Protein AF-A0A177PG41-F1 (afdb_monomer_lite)

Sequence (82 aa):
METRSAKETADWLARWPEIEIVSRDRCGIYAQGIRQGAPKARQFADRFHLLQNLRVGWHIIPTESRLCVGCGHQGPADRRRG

Secondary structure (DSSP, 8-state):
-PPP-HHHHHHHHHT-TT--EEEE-S-HHHHHHHHHH-TTSEEEE-HHHHHHHHHHHTTT--TT----SS------------

Structure (mmCIF, N/CA/C/O backbone):
data_AF-A0A177PG41-F1
#
_entry.id   AF-A0A177PG41-F1
#
loop_
_atom_site.group_PDB
_atom_site.id
_atom_site.type_symbol
_atom_site.label_atom_id
_atom_site.label_alt_id
_atom_site.label_comp_id
_atom_site.label_asym_id
_atom_site.label_entity_id
_atom_site.label_seq_id
_atom_site.pdbx_PDB_ins_code
_atom_site.Cartn_x
_atom_site.Cartn_y
_atom_site.Cartn_z
_atom_site.occupancy
_atom_site.B_iso_or_equiv
_atom_site.auth_seq_id
_atom_site.auth_comp_id
_atom_site.auth_asym_id
_atom_site.auth_atom_id
_atom_site.pdbx_PDB_model_num
ATOM 1 N N . MET A 1 1 ? 16.719 12.214 -12.139 1.00 41.88 1 MET A N 1
ATOM 2 C CA . MET A 1 1 ? 15.591 11.260 -12.107 1.00 41.88 1 MET A CA 1
ATOM 3 C C . MET A 1 1 ? 15.421 10.836 -10.666 1.00 41.88 1 MET A C 1
ATOM 5 O O . MET A 1 1 ? 16.346 10.263 -10.112 1.00 41.88 1 MET A O 1
ATOM 9 N N . GLU A 1 2 ? 14.311 11.227 -10.053 1.00 60.88 2 GLU A N 1
ATOM 10 C CA . GLU A 1 2 ? 13.997 10.945 -8.651 1.00 60.88 2 GLU A CA 1
ATOM 11 C C . GLU A 1 2 ? 13.799 9.431 -8.471 1.00 60.88 2 GLU A C 1
ATOM 13 O O . GLU A 1 2 ? 13.017 8.799 -9.189 1.00 60.88 2 GLU A O 1
ATOM 18 N N . THR A 1 3 ? 14.598 8.821 -7.598 1.00 69.00 3 THR A N 1
ATOM 19 C CA . THR A 1 3 ? 14.569 7.375 -7.364 1.00 69.00 3 THR A CA 1
ATOM 20 C C . THR A 1 3 ? 13.274 7.011 -6.648 1.00 69.00 3 THR A C 1
ATOM 22 O O . THR A 1 3 ? 12.980 7.542 -5.586 1.00 69.00 3 THR A O 1
ATOM 25 N N . ARG A 1 4 ? 12.505 6.067 -7.200 1.00 79.69 4 ARG A N 1
ATOM 26 C CA . ARG A 1 4 ? 11.272 5.566 -6.572 1.00 79.69 4 ARG A CA 1
ATOM 27 C C . ARG A 1 4 ? 11.590 4.976 -5.189 1.00 79.69 4 ARG A C 1
ATOM 29 O O . ARG A 1 4 ? 12.297 3.973 -5.116 1.00 79.69 4 ARG A O 1
ATOM 36 N N . SER A 1 5 ? 11.045 5.554 -4.116 1.00 90.12 5 SER A N 1
ATOM 37 C CA . SER A 1 5 ? 11.299 5.127 -2.731 1.00 90.12 5 SER A CA 1
ATOM 38 C C . SER A 1 5 ? 10.053 4.566 -2.042 1.00 90.12 5 SER A C 1
ATOM 40 O O . SER A 1 5 ? 8.983 5.182 -2.019 1.00 90.12 5 SER A O 1
ATOM 42 N N . ALA A 1 6 ? 10.203 3.392 -1.419 1.00 91.31 6 ALA A N 1
ATOM 43 C CA . ALA A 1 6 ? 9.149 2.784 -0.606 1.00 91.31 6 ALA A CA 1
ATOM 44 C C . ALA A 1 6 ? 8.863 3.624 0.646 1.00 91.31 6 ALA A C 1
ATOM 46 O O . ALA A 1 6 ? 7.706 3.768 1.032 1.00 91.31 6 ALA A O 1
ATOM 47 N N . LYS A 1 7 ? 9.910 4.216 1.238 1.00 93.44 7 LYS A N 1
ATOM 48 C CA . LYS A 1 7 ? 9.801 5.061 2.429 1.00 93.44 7 LYS A CA 1
ATOM 49 C C . LYS A 1 7 ? 8.999 6.326 2.142 1.00 93.44 7 LYS A C 1
ATOM 51 O O . LYS A 1 7 ? 8.062 6.619 2.867 1.00 93.44 7 LYS A O 1
ATOM 56 N N . GLU A 1 8 ? 9.317 7.032 1.061 1.00 93.12 8 GLU A N 1
ATOM 57 C CA . GLU A 1 8 ? 8.599 8.264 0.700 1.00 93.12 8 GLU A CA 1
ATOM 58 C C . GLU A 1 8 ? 7.132 7.975 0.370 1.00 93.12 8 GLU A C 1
ATOM 60 O O . GLU A 1 8 ? 6.239 8.722 0.764 1.00 93.12 8 GLU A O 1
ATOM 65 N N . THR A 1 9 ? 6.871 6.837 -0.285 1.00 92.38 9 THR A N 1
ATOM 66 C CA . THR A 1 9 ? 5.504 6.360 -0.535 1.00 92.38 9 THR A CA 1
ATOM 67 C C . THR A 1 9 ? 4.761 6.091 0.779 1.00 92.38 9 THR A C 1
ATOM 69 O O . THR A 1 9 ? 3.605 6.485 0.922 1.00 92.38 9 THR A O 1
ATOM 72 N N . ALA A 1 10 ? 5.412 5.435 1.745 1.00 94.69 10 ALA A N 1
ATOM 73 C CA . ALA A 1 10 ? 4.825 5.141 3.049 1.00 94.69 10 ALA A CA 1
ATOM 74 C C . ALA A 1 10 ? 4.535 6.419 3.848 1.00 94.69 10 ALA A C 1
ATOM 76 O O . ALA A 1 10 ? 3.423 6.586 4.343 1.00 94.69 10 ALA A O 1
ATOM 77 N N . ASP A 1 11 ? 5.499 7.340 3.911 1.00 95.25 11 ASP A N 1
ATOM 78 C CA . ASP A 1 11 ? 5.374 8.615 4.622 1.00 95.25 11 ASP A CA 1
ATOM 79 C C . ASP A 1 11 ? 4.251 9.475 4.010 1.00 95.25 11 ASP A C 1
ATOM 81 O O . ASP A 1 11 ? 3.490 10.130 4.724 1.00 95.25 11 ASP A O 1
ATOM 85 N N . TRP A 1 12 ? 4.089 9.446 2.681 1.00 94.31 12 TRP A N 1
ATOM 86 C CA . TRP A 1 12 ? 2.981 10.127 2.015 1.00 94.31 12 TRP A CA 1
ATOM 87 C C . TRP A 1 12 ? 1.626 9.504 2.366 1.00 94.31 12 TRP A C 1
ATOM 89 O O . TRP A 1 12 ? 0.707 10.238 2.720 1.00 94.31 12 TRP A O 1
ATOM 99 N N . LEU A 1 13 ? 1.510 8.173 2.315 1.00 94.25 13 LEU A N 1
ATOM 100 C CA . LEU A 1 13 ? 0.265 7.456 2.616 1.00 94.25 13 LEU A CA 1
ATOM 101 C C . LEU A 1 13 ? -0.150 7.571 4.086 1.00 94.25 13 LEU A C 1
ATOM 103 O O . LEU A 1 13 ? -1.337 7.698 4.370 1.00 94.25 13 LEU A O 1
ATOM 107 N N . ALA A 1 14 ? 0.812 7.603 5.009 1.00 93.38 14 ALA A N 1
ATOM 108 C CA . ALA A 1 14 ? 0.546 7.748 6.438 1.00 93.38 14 ALA A CA 1
ATOM 109 C C . ALA A 1 14 ? -0.136 9.084 6.786 1.00 93.38 14 ALA A C 1
ATOM 111 O O . ALA A 1 14 ? -0.864 9.164 7.774 1.00 93.38 14 ALA A O 1
ATOM 112 N N . ARG A 1 15 ? 0.055 10.126 5.962 1.00 94.94 15 ARG A N 1
ATOM 113 C CA . ARG A 1 15 ? -0.633 11.419 6.122 1.00 94.94 15 ARG A CA 1
ATOM 114 C C . ARG A 1 15 ? -2.111 11.371 5.742 1.00 94.94 15 ARG A C 1
ATOM 116 O O . ARG A 1 15 ? -2.850 12.271 6.124 1.00 94.94 15 ARG A O 1
ATOM 123 N N . TRP A 1 16 ? -2.539 10.337 5.021 1.00 92.69 16 TRP A N 1
ATOM 124 C CA . TRP A 1 16 ? -3.896 10.201 4.499 1.00 92.69 16 TRP A CA 1
ATOM 125 C C . TRP A 1 16 ? -4.532 8.897 4.985 1.00 92.69 16 TRP A C 1
ATOM 127 O O . TRP A 1 16 ? -4.724 7.958 4.206 1.00 92.69 16 TRP A O 1
ATOM 137 N N . PRO A 1 17 ? -4.900 8.817 6.276 1.00 88.50 17 PRO A N 1
ATOM 138 C CA . PRO A 1 17 ? -5.491 7.610 6.835 1.00 88.50 17 PRO A CA 1
ATOM 139 C C . PRO A 1 17 ? -6.856 7.289 6.218 1.00 88.50 17 PRO A C 1
ATOM 141 O O . PRO A 1 17 ? -7.348 6.192 6.405 1.00 88.50 17 PRO A O 1
ATOM 144 N N . GLU A 1 18 ? -7.498 8.191 5.490 1.00 93.12 18 GLU A N 1
ATOM 145 C CA . GLU A 1 18 ? -8.804 7.954 4.858 1.00 93.12 18 GLU A CA 1
ATOM 146 C C . GLU A 1 18 ? -8.715 7.071 3.603 1.00 93.12 18 GLU A C 1
ATOM 148 O O . GLU A 1 18 ? -9.727 6.594 3.099 1.00 93.12 18 GLU A O 1
ATOM 153 N N . ILE A 1 19 ? -7.507 6.819 3.089 1.00 92.69 19 ILE A N 1
ATOM 154 C CA . ILE A 1 19 ? -7.319 6.021 1.879 1.00 92.69 19 ILE A CA 1
ATOM 155 C C . ILE A 1 19 ? -7.606 4.543 2.172 1.00 92.69 19 ILE A C 1
ATOM 157 O O . ILE A 1 19 ? -6.869 3.865 2.891 1.00 92.69 19 ILE A O 1
ATOM 161 N N . GLU A 1 20 ? -8.660 4.025 1.544 1.00 93.12 20 GLU A N 1
ATOM 162 C CA . GLU A 1 20 ? -9.072 2.618 1.644 1.00 93.12 20 GLU A CA 1
ATOM 163 C C . GLU A 1 20 ? -8.643 1.771 0.442 1.00 93.12 20 GLU A C 1
ATOM 165 O O . GLU A 1 20 ? -8.559 0.544 0.533 1.00 93.12 20 GLU A O 1
ATOM 170 N N . ILE A 1 21 ? -8.379 2.401 -0.704 1.00 92.56 21 ILE A N 1
ATOM 171 C CA . ILE A 1 21 ? -8.089 1.715 -1.966 1.00 92.56 21 ILE A CA 1
ATOM 172 C C . ILE A 1 21 ? -6.909 2.393 -2.656 1.00 92.56 21 ILE A C 1
ATOM 174 O O . ILE A 1 21 ? -6.904 3.605 -2.847 1.00 92.56 21 ILE A O 1
ATOM 178 N N . VAL A 1 22 ? -5.928 1.593 -3.086 1.00 91.12 22 VAL A N 1
ATOM 179 C CA . VAL A 1 22 ? -4.770 2.064 -3.855 1.00 91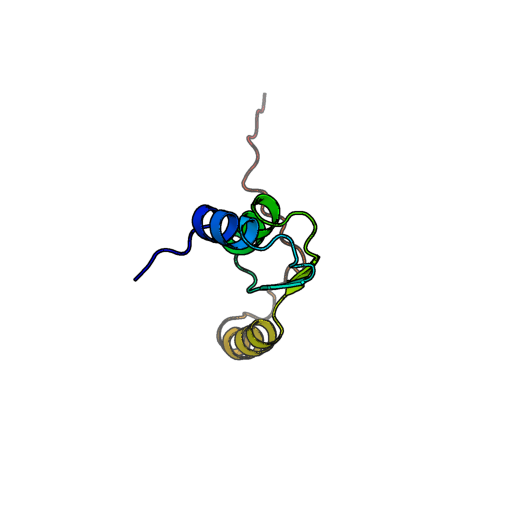.12 22 VAL A CA 1
ATOM 180 C C . VAL A 1 22 ? -4.626 1.248 -5.143 1.00 91.12 22 VAL A C 1
ATOM 182 O O . VAL A 1 22 ? -4.402 0.035 -5.106 1.00 91.12 22 VAL A O 1
ATOM 185 N N . SER A 1 23 ? -4.727 1.922 -6.295 1.00 92.06 23 SER A N 1
ATOM 186 C CA . SER A 1 23 ? -4.332 1.369 -7.601 1.00 92.06 23 SER A CA 1
ATOM 187 C C . SER A 1 23 ? -2.844 1.626 -7.823 1.00 92.06 23 SER A C 1
ATOM 189 O O . SER A 1 23 ? -2.394 2.762 -7.692 1.00 92.06 23 SER A O 1
ATOM 191 N N . ARG A 1 24 ? -2.065 0.584 -8.133 1.00 88.94 24 ARG A N 1
ATOM 192 C CA . ARG A 1 24 ? -0.603 0.697 -8.267 1.00 88.94 24 ARG A CA 1
ATOM 193 C C . ARG A 1 24 ? -0.006 -0.152 -9.380 1.00 88.94 24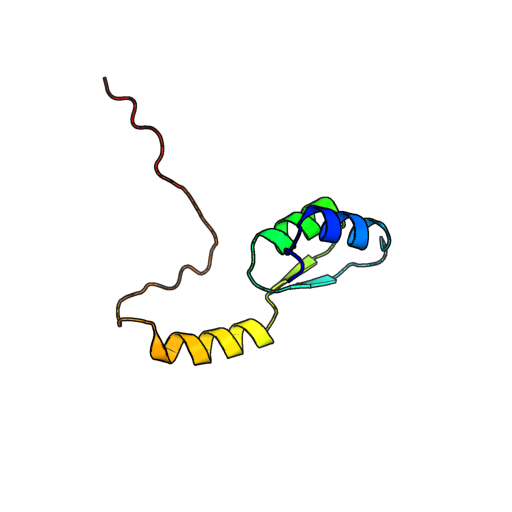 ARG A C 1
ATOM 195 O O . ARG A 1 24 ? -0.533 -1.216 -9.731 1.00 88.94 24 ARG A O 1
ATOM 202 N N . ASP A 1 25 ? 1.146 0.291 -9.876 1.00 84.31 25 ASP A N 1
ATOM 203 C CA . ASP A 1 25 ? 2.010 -0.479 -10.776 1.00 84.31 25 ASP A CA 1
ATOM 204 C C . ASP A 1 25 ? 2.583 -1.738 -10.091 1.00 84.31 25 ASP A C 1
ATOM 206 O O . ASP A 1 25 ? 2.702 -1.791 -8.866 1.00 84.31 25 ASP A O 1
ATOM 210 N N . ARG A 1 26 ? 2.959 -2.768 -10.871 1.00 82.06 26 ARG A N 1
ATOM 211 C CA . ARG A 1 26 ? 3.470 -4.053 -10.362 1.00 82.06 26 ARG A CA 1
ATOM 212 C C . ARG A 1 26 ? 4.797 -3.980 -9.603 1.00 82.06 26 ARG A C 1
ATOM 214 O O . ARG A 1 26 ? 5.133 -4.961 -8.940 1.00 82.06 26 ARG A O 1
ATOM 221 N N . CYS A 1 27 ? 5.491 -2.846 -9.609 1.00 83.81 27 CYS A N 1
ATOM 222 C CA . CYS A 1 27 ? 6.723 -2.654 -8.856 1.00 83.81 27 CYS A CA 1
ATOM 223 C C . CYS A 1 27 ? 6.577 -2.972 -7.351 1.00 83.81 27 CYS A C 1
ATOM 225 O O . CYS A 1 27 ? 5.671 -2.493 -6.660 1.00 83.81 27 CYS A O 1
ATOM 227 N N . GLY A 1 28 ? 7.517 -3.769 -6.829 1.00 86.31 28 GLY A N 1
ATOM 228 C CA . GLY A 1 28 ? 7.542 -4.184 -5.423 1.00 86.31 28 GLY A CA 1
ATOM 229 C C . GLY A 1 28 ? 7.724 -3.025 -4.439 1.00 86.31 28 GLY A C 1
ATOM 230 O O . GLY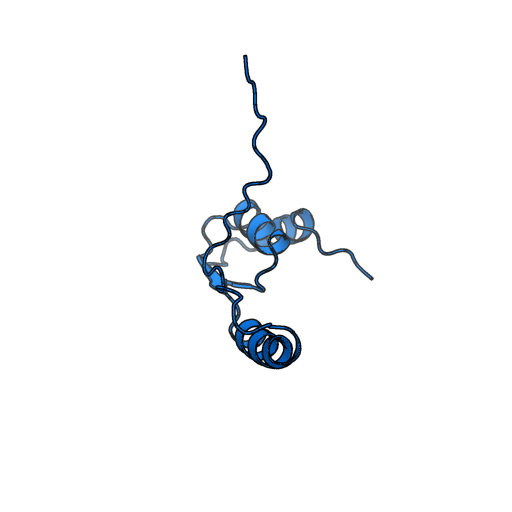 A 1 28 ? 7.171 -3.077 -3.344 1.00 86.31 28 GLY A O 1
ATOM 231 N N . ILE A 1 29 ? 8.415 -1.957 -4.855 1.00 90.31 29 ILE A N 1
ATOM 232 C CA . ILE A 1 29 ? 8.695 -0.764 -4.038 1.00 90.31 29 ILE A CA 1
ATOM 233 C C . ILE A 1 29 ? 7.391 -0.099 -3.580 1.00 90.31 29 ILE A C 1
ATOM 235 O O . ILE A 1 29 ? 7.225 0.194 -2.397 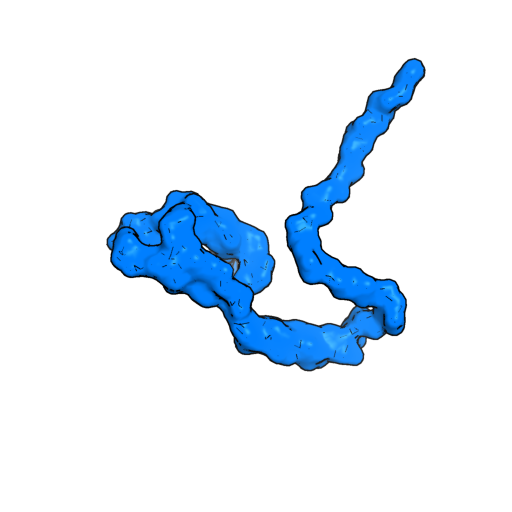1.00 90.31 29 ILE A O 1
ATOM 239 N N . TYR A 1 30 ? 6.424 0.069 -4.485 1.00 89.88 30 TYR A N 1
ATOM 240 C CA . TYR A 1 30 ? 5.130 0.662 -4.140 1.00 89.88 30 TYR A CA 1
ATOM 241 C C . TYR A 1 30 ? 4.285 -0.269 -3.275 1.00 89.88 30 TYR A C 1
ATOM 243 O O . TYR A 1 30 ? 3.668 0.180 -2.315 1.00 89.88 30 TYR A O 1
ATOM 251 N N . ALA A 1 31 ? 4.301 -1.576 -3.553 1.00 91.12 31 ALA A N 1
ATOM 252 C CA . ALA A 1 31 ? 3.599 -2.543 -2.711 1.00 91.12 31 ALA A CA 1
ATOM 253 C C . ALA A 1 31 ? 4.146 -2.557 -1.272 1.00 91.12 31 ALA A C 1
ATOM 255 O O . ALA A 1 31 ? 3.384 -2.720 -0.319 1.00 91.12 31 ALA A O 1
ATOM 256 N N . GLN A 1 32 ? 5.460 -2.383 -1.104 1.00 92.56 32 GLN A N 1
ATOM 257 C CA . GLN A 1 32 ? 6.097 -2.240 0.203 1.00 92.56 32 GLN A CA 1
ATOM 258 C C . GLN A 1 32 ? 5.703 -0.924 0.882 1.00 92.56 32 GLN A C 1
ATOM 260 O O . GLN A 1 32 ? 5.275 -0.957 2.033 1.00 92.56 32 GLN A O 1
ATOM 265 N N . GLY A 1 33 ? 5.780 0.204 0.171 1.00 93.31 33 GLY A N 1
ATOM 266 C CA . GLY A 1 33 ? 5.387 1.509 0.707 1.00 93.31 33 GLY A CA 1
ATOM 267 C C . GLY A 1 33 ? 3.930 1.542 1.175 1.00 93.31 33 GLY A C 1
ATOM 268 O O . GLY A 1 33 ? 3.645 2.029 2.264 1.00 93.31 33 GLY A O 1
ATOM 269 N N . ILE A 1 34 ? 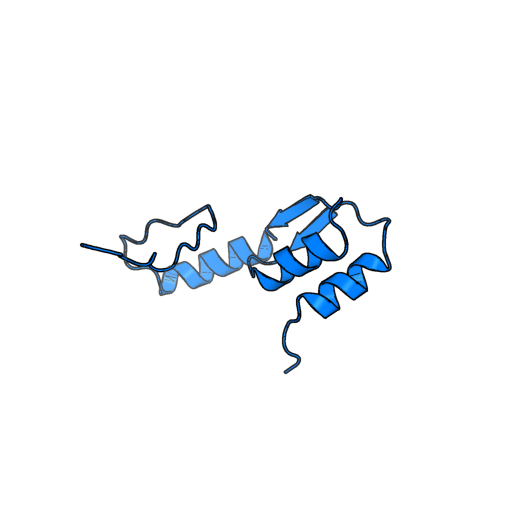3.012 0.926 0.422 1.00 93.56 34 ILE A N 1
ATOM 270 C CA . ILE A 1 34 ? 1.596 0.843 0.811 1.00 93.56 34 ILE A CA 1
ATOM 271 C C . ILE A 1 34 ? 1.401 -0.012 2.062 1.00 93.56 34 ILE A C 1
ATOM 273 O O . ILE A 1 34 ? 0.671 0.391 2.961 1.00 93.56 34 ILE A O 1
ATOM 277 N N . ARG A 1 35 ? 2.082 -1.162 2.171 1.00 93.38 35 ARG A N 1
ATOM 278 C CA . ARG A 1 35 ? 2.002 -2.000 3.382 1.00 93.38 35 ARG A CA 1
ATOM 279 C C . ARG A 1 35 ? 2.485 -1.268 4.633 1.00 93.38 35 ARG A C 1
ATOM 281 O O . ARG A 1 35 ? 1.976 -1.546 5.711 1.00 93.38 35 ARG A O 1
ATOM 288 N N . GLN A 1 36 ? 3.460 -0.373 4.490 1.00 94.75 36 GLN A N 1
ATOM 289 C CA . GLN A 1 36 ? 4.017 0.392 5.604 1.00 94.75 36 GLN A CA 1
ATOM 290 C C . GLN A 1 36 ? 3.168 1.625 5.951 1.00 94.75 36 GLN A C 1
ATOM 292 O O . GLN A 1 36 ? 2.898 1.854 7.123 1.00 94.75 36 GLN A O 1
ATOM 297 N N . GLY A 1 37 ? 2.731 2.403 4.955 1.00 92.44 37 GLY A N 1
ATOM 298 C CA . GLY A 1 37 ? 2.037 3.680 5.173 1.00 92.44 37 GLY A CA 1
ATOM 299 C C . GLY A 1 37 ? 0.514 3.589 5.276 1.00 92.44 37 GLY A C 1
ATOM 300 O O . GLY A 1 37 ? -0.108 4.426 5.919 1.00 92.44 37 GLY A O 1
ATOM 301 N N . ALA A 1 38 ? -0.100 2.577 4.662 1.00 93.88 38 ALA A N 1
ATOM 302 C CA . ALA A 1 38 ? -1.546 2.369 4.682 1.00 93.88 38 ALA A CA 1
ATOM 303 C C . ALA A 1 38 ? -1.886 0.865 4.652 1.00 93.88 38 ALA A C 1
ATOM 305 O O . ALA A 1 38 ? -2.459 0.375 3.677 1.00 93.88 38 ALA A O 1
ATOM 306 N N . PRO A 1 39 ? -1.570 0.103 5.719 1.00 92.75 39 PRO A N 1
ATOM 307 C CA . PRO A 1 39 ? -1.781 -1.349 5.760 1.00 92.75 39 PRO A CA 1
ATOM 308 C C . PRO A 1 39 ? -3.249 -1.765 5.597 1.00 92.75 39 PRO A C 1
ATOM 310 O O . PRO A 1 39 ? -3.529 -2.875 5.151 1.00 92.75 39 PRO A O 1
ATOM 313 N N . LYS A 1 40 ? -4.188 -0.872 5.930 1.00 92.75 40 LYS A N 1
ATOM 314 C CA . LYS A 1 40 ? -5.627 -1.091 5.745 1.00 92.75 40 LYS A CA 1
ATOM 315 C C . LYS A 1 40 ? -6.104 -0.901 4.303 1.00 92.75 40 LYS A C 1
ATOM 317 O O . LYS A 1 40 ? -7.203 -1.335 3.972 1.00 92.75 40 LYS A O 1
ATOM 322 N N . ALA A 1 41 ? -5.304 -0.257 3.452 1.00 93.44 41 ALA A N 1
ATOM 323 C CA . ALA A 1 41 ? -5.697 0.027 2.085 1.00 93.44 41 ALA A CA 1
ATOM 324 C C . ALA A 1 41 ? -5.594 -1.226 1.204 1.00 93.44 41 ALA A C 1
ATOM 326 O O . ALA A 1 41 ? -4.567 -1.911 1.150 1.00 93.44 41 ALA A O 1
ATOM 327 N N . ARG A 1 42 ? -6.661 -1.515 0.459 1.00 93.50 42 ARG A N 1
ATOM 328 C CA . ARG A 1 42 ? -6.713 -2.619 -0.502 1.00 93.50 42 ARG A CA 1
ATOM 329 C C . ARG A 1 42 ? -5.920 -2.257 -1.753 1.00 93.50 42 ARG A C 1
ATOM 331 O O . ARG A 1 42 ? -6.153 -1.220 -2.372 1.00 93.50 42 ARG A O 1
ATOM 338 N N . GLN A 1 43 ? -5.004 -3.139 -2.144 1.00 91.88 43 GLN A N 1
ATOM 339 C CA . GLN A 1 43 ? -4.119 -2.925 -3.288 1.00 91.88 43 GLN A CA 1
ATOM 340 C C . GLN A 1 43 ? -4.657 -3.606 -4.544 1.00 91.88 43 GLN A C 1
ATOM 342 O O . GLN A 1 43 ? -4.902 -4.813 -4.544 1.00 91.88 43 GLN A O 1
ATOM 347 N N . PHE A 1 44 ? -4.761 -2.849 -5.635 1.00 90.06 44 PHE A N 1
ATOM 348 C CA . PHE A 1 44 ? -5.117 -3.369 -6.953 1.00 90.06 44 PHE A CA 1
ATOM 349 C C . PHE A 1 44 ? -3.995 -3.117 -7.957 1.00 90.06 44 PHE A C 1
ATOM 351 O O . PHE A 1 44 ? -3.308 -2.094 -7.924 1.00 90.06 44 PHE A O 1
ATOM 358 N N . ALA A 1 45 ? -3.797 -4.073 -8.865 1.00 83.75 45 ALA A N 1
ATOM 359 C CA . ALA A 1 45 ? -2.912 -3.863 -9.996 1.00 83.75 45 ALA A CA 1
ATOM 360 C C . ALA A 1 45 ? -3.575 -2.909 -10.989 1.00 83.75 45 ALA A C 1
ATOM 362 O O . ALA A 1 45 ? -4.687 -3.159 -11.455 1.00 83.75 45 ALA A O 1
ATOM 363 N N . ASP A 1 46 ? -2.868 -1.834 -11.308 1.00 79.12 46 ASP A N 1
ATOM 364 C CA . ASP A 1 46 ? -3.331 -0.841 -12.254 1.00 79.12 46 ASP A CA 1
ATOM 365 C C . ASP A 1 46 ? -3.502 -1.455 -13.659 1.00 79.12 46 ASP A C 1
ATOM 367 O O . ASP A 1 46 ? -2.585 -2.072 -14.213 1.00 79.12 46 ASP A O 1
ATOM 371 N N . ARG A 1 47 ? -4.708 -1.321 -14.228 1.00 70.31 47 ARG A N 1
ATOM 372 C CA . ARG A 1 47 ? -5.083 -1.961 -15.503 1.00 70.31 47 ARG A CA 1
ATOM 373 C C . ARG A 1 47 ? -4.374 -1.336 -16.702 1.00 70.31 47 ARG A C 1
ATOM 375 O O . ARG A 1 47 ? -4.146 -2.035 -17.687 1.00 70.31 47 ARG A O 1
ATOM 382 N N . PHE A 1 48 ? -4.001 -0.059 -16.626 1.00 70.56 48 PHE A N 1
ATOM 383 C CA . PHE A 1 48 ? -3.274 0.611 -17.701 1.00 70.56 48 PHE A CA 1
ATOM 384 C C . PHE A 1 48 ? -1.884 -0.008 -17.885 1.00 70.56 48 PHE A C 1
ATOM 386 O O . PHE A 1 48 ? -1.486 -0.302 -19.011 1.00 70.56 48 PHE A O 1
ATOM 393 N N . HIS A 1 49 ? -1.205 -0.346 -16.787 1.00 66.00 49 HIS A N 1
ATOM 394 C CA . HIS A 1 49 ? 0.072 -1.061 -16.841 1.00 66.00 49 HIS A CA 1
ATOM 395 C C . HIS A 1 49 ? -0.073 -2.506 -17.345 1.00 66.00 49 HIS A C 1
ATOM 397 O O . HIS A 1 49 ? 0.822 -3.007 -18.018 1.00 66.00 49 HIS A O 1
ATOM 403 N N . LEU A 1 50 ? -1.199 -3.186 -17.086 1.00 62.53 50 LEU A N 1
ATOM 404 C CA . LEU A 1 50 ? -1.459 -4.513 -17.670 1.00 62.53 50 LEU A CA 1
ATOM 405 C C . LEU A 1 50 ? -1.592 -4.442 -19.197 1.00 62.53 50 LEU A C 1
ATOM 407 O O . LEU A 1 50 ? -1.027 -5.279 -19.899 1.00 62.53 50 LEU A O 1
ATOM 411 N N . LEU A 1 51 ? -2.302 -3.432 -19.705 1.00 65.06 51 LEU A N 1
ATOM 412 C CA . LEU A 1 51 ? -2.491 -3.223 -21.141 1.00 65.06 51 LEU A CA 1
ATOM 413 C C . LEU A 1 51 ? -1.205 -2.752 -21.834 1.00 65.06 51 LEU A C 1
ATOM 415 O O . LEU A 1 51 ? -0.910 -3.212 -22.938 1.00 65.06 51 LEU A O 1
ATOM 419 N N . GLN A 1 52 ? -0.409 -1.890 -21.190 1.00 61.88 52 GLN A N 1
ATOM 420 C CA . GLN A 1 52 ? 0.916 -1.531 -21.698 1.00 61.88 52 GLN A CA 1
ATOM 421 C C . GLN A 1 52 ? 1.850 -2.738 -21.718 1.00 61.88 52 GLN A C 1
ATOM 423 O O . GLN A 1 52 ? 2.404 -3.039 -22.768 1.00 61.88 52 GLN A O 1
ATOM 428 N N . ASN A 1 53 ? 1.974 -3.482 -20.615 1.00 59.53 53 ASN A N 1
ATOM 429 C CA . ASN A 1 53 ? 2.846 -4.657 -20.558 1.00 59.53 53 ASN A CA 1
ATOM 430 C C . ASN A 1 53 ? 2.447 -5.734 -21.573 1.00 59.53 53 ASN A C 1
ATOM 432 O O . ASN A 1 53 ? 3.325 -6.422 -22.080 1.00 59.53 53 ASN A O 1
ATOM 436 N N . LEU A 1 54 ? 1.160 -5.869 -21.911 1.00 58.78 54 LEU A N 1
ATOM 437 C CA . LEU A 1 54 ? 0.728 -6.764 -22.986 1.00 58.78 54 LEU A CA 1
ATOM 438 C C . LEU A 1 54 ? 1.219 -6.282 -24.362 1.00 58.78 54 LEU A C 1
ATOM 440 O O . LEU A 1 54 ? 1.696 -7.092 -25.151 1.00 58.78 54 LEU A O 1
ATOM 444 N N . ARG A 1 55 ? 1.173 -4.968 -24.625 1.00 56.38 55 ARG A N 1
ATOM 445 C CA . ARG A 1 55 ? 1.724 -4.369 -25.854 1.00 56.38 55 ARG A CA 1
ATOM 446 C C . ARG A 1 55 ? 3.243 -4.508 -25.946 1.00 56.38 55 ARG A C 1
ATOM 448 O O . ARG A 1 55 ? 3.743 -4.791 -27.027 1.00 56.38 55 ARG A O 1
ATOM 455 N N . VAL A 1 56 ? 3.975 -4.332 -24.842 1.00 57.28 56 VAL A N 1
ATOM 456 C CA . VAL A 1 56 ? 5.444 -4.491 -24.842 1.00 57.28 56 VAL A CA 1
ATOM 457 C C . VAL A 1 56 ? 5.845 -5.974 -24.873 1.00 57.28 56 VAL A C 1
ATOM 459 O O . VAL A 1 56 ? 6.800 -6.350 -25.547 1.00 57.28 56 VAL A O 1
ATOM 462 N N . GLY A 1 57 ? 5.084 -6.843 -24.202 1.00 52.31 57 GLY A N 1
ATOM 463 C CA . GLY A 1 57 ? 5.322 -8.288 -24.140 1.00 52.31 57 GLY A CA 1
ATOM 464 C C . GLY A 1 57 ? 5.169 -9.007 -25.481 1.00 52.31 57 GLY A C 1
ATOM 465 O O . GLY A 1 57 ? 5.815 -10.029 -25.690 1.00 52.31 57 GLY A O 1
ATOM 466 N N . TRP A 1 58 ? 4.404 -8.453 -26.426 1.00 47.97 58 TRP A N 1
ATOM 467 C CA . TRP A 1 58 ? 4.334 -8.976 -27.797 1.00 47.97 58 TRP A CA 1
ATOM 468 C C . TRP A 1 58 ? 5.672 -8.933 -28.544 1.00 47.97 58 TRP A C 1
ATOM 470 O O . TRP A 1 58 ? 5.854 -9.695 -29.486 1.00 47.97 58 TRP A O 1
ATOM 480 N N . HIS A 1 59 ? 6.615 -8.082 -28.133 1.00 49.47 59 HIS A N 1
ATOM 481 C CA . HIS A 1 59 ? 7.913 -7.965 -28.800 1.00 49.47 59 HIS A CA 1
ATOM 482 C C . HIS A 1 59 ? 9.042 -8.743 -28.097 1.00 49.47 59 HIS A C 1
ATOM 484 O O . HIS A 1 59 ? 10.123 -8.874 -28.659 1.00 49.47 59 HIS A O 1
ATOM 490 N N . ILE A 1 60 ? 8.829 -9.240 -26.868 1.00 49.69 60 ILE A N 1
ATOM 491 C CA . ILE A 1 60 ? 9.927 -9.697 -25.985 1.00 49.69 60 ILE A CA 1
ATOM 492 C C . ILE A 1 60 ? 9.716 -11.128 -25.442 1.00 49.69 60 ILE A C 1
ATOM 494 O O . ILE A 1 60 ? 10.593 -11.664 -24.771 1.00 49.69 60 ILE A O 1
ATOM 498 N N . ILE A 1 61 ? 8.593 -11.799 -25.723 1.00 47.34 61 ILE A N 1
ATOM 499 C CA . ILE A 1 61 ? 8.325 -13.142 -25.175 1.00 47.34 61 ILE A CA 1
ATOM 500 C C . ILE A 1 61 ? 8.661 -14.243 -26.204 1.00 47.34 61 ILE A C 1
ATOM 502 O O . ILE A 1 61 ? 7.923 -14.384 -27.179 1.00 47.34 61 ILE A O 1
ATOM 506 N N . PRO A 1 62 ? 9.704 -15.079 -25.994 1.00 43.81 62 PRO A N 1
ATOM 507 C CA . PRO A 1 62 ? 9.787 -16.371 -26.666 1.00 43.81 62 PRO A CA 1
ATOM 508 C C . PRO A 1 62 ? 8.670 -17.276 -26.131 1.00 43.81 62 PRO A C 1
ATOM 510 O O . PRO A 1 62 ? 8.355 -17.249 -24.935 1.00 43.81 62 PRO A O 1
ATOM 513 N N . THR A 1 63 ? 8.084 -18.066 -27.032 1.00 48.56 63 THR A N 1
ATOM 514 C CA . THR A 1 63 ? 6.803 -18.799 -26.945 1.00 48.56 63 THR A CA 1
ATOM 515 C C . THR A 1 63 ? 6.606 -19.697 -25.707 1.00 48.56 63 THR A C 1
ATOM 517 O O . THR A 1 63 ? 5.499 -20.163 -25.466 1.00 48.56 63 THR A O 1
ATOM 520 N N . GLU A 1 64 ? 7.619 -19.893 -24.860 1.00 46.97 64 GLU A N 1
ATOM 521 C CA . GLU A 1 64 ? 7.573 -20.777 -23.683 1.00 46.97 64 GLU A CA 1
ATOM 522 C C . GLU A 1 64 ? 7.746 -20.067 -22.326 1.00 46.97 64 GLU A C 1
ATOM 524 O O . GLU A 1 64 ? 8.090 -20.682 -21.317 1.00 46.97 64 GLU A O 1
ATOM 529 N N . SER A 1 65 ? 7.484 -18.763 -22.243 1.00 48.66 65 SER A N 1
ATOM 530 C CA . SER A 1 65 ? 7.578 -18.047 -20.963 1.00 48.66 65 SER A CA 1
ATOM 531 C C . SER A 1 65 ? 6.259 -18.134 -20.190 1.00 48.66 65 SER A C 1
ATOM 533 O O . SER A 1 65 ? 5.348 -17.327 -20.377 1.00 48.66 65 SER A O 1
ATOM 535 N N . ARG A 1 66 ? 6.148 -19.121 -19.294 1.00 42.41 66 ARG A N 1
ATOM 536 C CA . ARG A 1 66 ? 5.033 -19.259 -18.344 1.00 42.41 66 ARG A CA 1
ATOM 537 C C . ARG A 1 66 ? 4.958 -18.010 -17.453 1.00 42.41 66 ARG A C 1
ATOM 539 O O . ARG A 1 66 ? 5.715 -17.865 -16.497 1.00 42.41 66 ARG A O 1
ATOM 546 N N . LEU A 1 67 ? 4.046 -17.097 -17.789 1.00 43.75 67 LEU A N 1
ATOM 547 C CA . LEU A 1 67 ? 3.701 -15.902 -17.017 1.00 43.75 67 LEU A CA 1
ATOM 548 C C . LEU A 1 67 ? 3.422 -16.278 -15.558 1.00 43.75 67 LEU A C 1
ATOM 550 O O . LEU A 1 67 ? 2.405 -16.895 -15.242 1.00 43.75 67 LEU A O 1
ATOM 554 N N . CYS A 1 68 ? 4.313 -15.881 -14.655 1.00 38.19 68 CYS A N 1
ATOM 555 C CA . CYS A 1 68 ? 4.084 -16.052 -13.230 1.00 38.19 68 CYS A CA 1
ATOM 556 C C . CYS A 1 68 ? 3.092 -14.978 -12.748 1.00 38.19 68 CYS A C 1
ATOM 558 O O . CYS A 1 68 ? 3.450 -13.823 -12.497 1.00 38.19 68 CYS A O 1
ATOM 560 N N . VAL A 1 69 ? 1.810 -15.342 -12.652 1.00 48.66 69 VAL A N 1
ATOM 561 C CA . VAL A 1 69 ? 0.800 -14.581 -11.902 1.00 48.66 69 VAL A CA 1
ATOM 562 C C . VAL A 1 69 ? 0.960 -14.952 -10.429 1.00 48.66 69 VAL A C 1
ATOM 564 O O . VAL A 1 69 ? 0.273 -15.819 -9.905 1.00 48.66 69 VAL A O 1
ATOM 567 N N . GLY A 1 70 ? 1.936 -14.328 -9.777 1.00 37.66 70 GLY A N 1
ATOM 568 C CA . GLY A 1 70 ? 2.261 -14.583 -8.377 1.00 37.66 70 GLY A CA 1
ATOM 569 C C . GLY A 1 70 ? 3.720 -14.253 -8.122 1.00 37.66 70 GLY A C 1
ATOM 570 O O . GLY A 1 70 ? 4.613 -14.977 -8.541 1.00 37.66 70 GLY A O 1
ATOM 571 N N . CYS A 1 71 ? 3.986 -13.121 -7.479 1.00 34.75 71 CYS A N 1
ATOM 572 C CA . CYS A 1 71 ? 5.344 -12.774 -7.085 1.00 34.75 71 CYS A CA 1
ATOM 573 C C . CYS A 1 71 ? 5.796 -13.750 -5.987 1.00 34.75 71 CYS A C 1
ATOM 575 O O . CYS A 1 71 ? 5.393 -13.607 -4.837 1.00 34.75 71 CYS A O 1
ATOM 577 N N . GLY A 1 72 ? 6.598 -14.745 -6.358 1.00 37.41 72 GLY A N 1
ATOM 578 C CA . GLY A 1 72 ? 7.346 -15.611 -5.453 1.00 37.41 72 GLY A CA 1
ATOM 579 C C . GLY A 1 72 ? 8.818 -15.552 -5.833 1.00 37.41 72 GLY A C 1
ATOM 580 O O . GLY A 1 72 ? 9.329 -16.456 -6.483 1.00 37.41 72 GLY A O 1
ATOM 581 N N . HIS A 1 73 ? 9.495 -14.456 -5.491 1.00 34.97 73 HIS A N 1
ATOM 582 C CA . HIS A 1 73 ? 10.951 -14.435 -5.528 1.00 34.97 73 HIS A CA 1
ATOM 583 C C . HIS A 1 73 ? 11.463 -15.331 -4.394 1.00 34.97 73 HIS A C 1
ATOM 585 O O . HIS A 1 73 ? 11.414 -14.940 -3.230 1.00 34.97 73 HIS A O 1
ATOM 591 N N . GLN A 1 74 ? 11.946 -16.525 -4.725 1.00 35.69 74 GLN A N 1
ATOM 592 C CA . GLN A 1 74 ? 12.900 -17.245 -3.888 1.00 35.69 74 GLN A CA 1
ATOM 593 C C . GLN A 1 74 ? 14.203 -17.334 -4.672 1.00 35.69 74 GLN A C 1
ATOM 595 O O . GLN A 1 74 ? 14.336 -18.108 -5.619 1.00 35.69 74 GLN A O 1
ATOM 600 N N . GLY A 1 75 ? 15.139 -16.458 -4.297 1.00 39.53 75 GLY A N 1
ATOM 601 C CA . GLY A 1 75 ? 16.545 -16.596 -4.650 1.00 39.53 75 GLY A CA 1
ATOM 602 C C . GLY A 1 75 ? 17.115 -17.921 -4.125 1.00 39.53 75 GLY A C 1
ATOM 603 O O . GLY A 1 75 ? 16.460 -18.611 -3.338 1.00 39.53 75 GLY A O 1
ATOM 604 N N . PRO A 1 76 ? 18.317 -18.311 -4.576 1.00 35.72 76 PRO A N 1
ATOM 605 C CA . PRO A 1 76 ? 18.866 -19.629 -4.296 1.00 35.72 76 PRO A CA 1
ATOM 606 C C . PRO A 1 76 ? 19.079 -19.805 -2.790 1.00 35.72 76 PRO A C 1
ATOM 608 O O . PRO A 1 76 ? 19.902 -19.124 -2.181 1.00 35.72 76 PRO A O 1
ATOM 611 N N . ALA A 1 77 ? 18.314 -20.721 -2.196 1.00 43.16 77 ALA A N 1
ATOM 612 C CA . ALA A 1 77 ? 18.505 -21.155 -0.825 1.00 43.16 77 ALA A CA 1
ATOM 613 C C . ALA A 1 77 ? 19.844 -21.896 -0.701 1.00 43.16 77 ALA A C 1
ATOM 615 O O . ALA A 1 77 ? 20.127 -22.843 -1.440 1.00 43.16 77 ALA A O 1
ATOM 616 N N . ASP A 1 78 ? 20.635 -21.410 0.250 1.00 44.88 78 ASP A N 1
ATOM 617 C CA . ASP A 1 78 ? 21.800 -22.024 0.874 1.00 44.88 78 ASP A CA 1
ATOM 618 C C . ASP A 1 78 ? 21.694 -23.557 0.931 1.00 44.88 78 ASP A C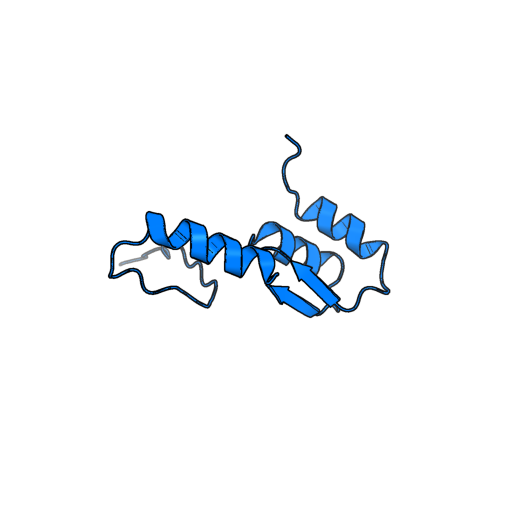 1
ATOM 620 O O . ASP A 1 78 ? 20.823 -24.132 1.590 1.00 44.88 78 ASP A O 1
ATOM 624 N N . ARG A 1 79 ? 22.590 -24.230 0.204 1.00 42.44 79 ARG A N 1
ATOM 625 C CA . ARG A 1 79 ? 22.703 -25.685 0.192 1.00 42.44 79 ARG A CA 1
ATOM 626 C C . ARG A 1 79 ? 23.807 -26.081 1.170 1.00 42.44 79 ARG A C 1
ATOM 628 O O . ARG A 1 79 ? 24.913 -26.410 0.750 1.00 42.44 79 ARG A O 1
ATOM 635 N N . ARG A 1 80 ? 23.480 -26.135 2.466 1.00 41.22 80 ARG A N 1
ATOM 636 C CA . ARG A 1 80 ? 24.217 -27.001 3.395 1.00 41.22 80 ARG A CA 1
ATOM 637 C C . ARG A 1 80 ? 24.064 -28.453 2.934 1.00 41.22 80 ARG A C 1
ATOM 639 O O . ARG A 1 80 ? 22.964 -28.998 2.893 1.00 41.22 80 ARG A O 1
ATOM 646 N N . ARG A 1 81 ? 25.187 -29.056 2.569 1.00 41.78 81 ARG A N 1
ATOM 647 C CA . ARG A 1 81 ? 25.431 -30.494 2.418 1.00 41.78 81 ARG A CA 1
ATOM 648 C C . ARG A 1 81 ? 26.879 -30.619 2.903 1.00 41.78 81 ARG A C 1
ATOM 650 O O . ARG A 1 81 ? 27.730 -29.950 2.334 1.00 41.78 81 ARG A O 1
ATOM 657 N N . GLY A 1 82 ? 27.140 -31.161 4.082 1.00 39.94 82 GLY A N 1
ATOM 658 C CA . GLY A 1 82 ? 27.049 -32.580 4.409 1.00 39.94 82 GLY A CA 1
ATOM 659 C C . GLY A 1 82 ? 28.471 -33.008 4.741 1.00 39.94 82 GLY A C 1
ATOM 660 O O . GLY A 1 82 ? 29.360 -32.594 3.967 1.00 39.94 82 GLY A O 1
#

Radius of gyration: 16.82 Å; chains: 1; bounding box: 36×44×36 Å

pLDDT: mean 71.07, std 22.3, range [34.75, 95.25]

Foldseek 3Di:
DDDLALCVLQVVLLVPQVAAEDEDAPDPSNVSSCCRNHVNHDYDHHVVNVVVCVVVCVVPDDPPDDDPPDDDDDDDDDDDDD